Protein AF-A0AAV5KHK5-F1 (afdb_monomer_lite)

InterPro domains:
  IPR039698 Polyprenal reductase [PTHR14624] (1-137)

Structure (mmCIF, N/CA/C/O backbone):
data_AF-A0AAV5KHK5-F1
#
_entry.id   AF-A0AAV5KHK5-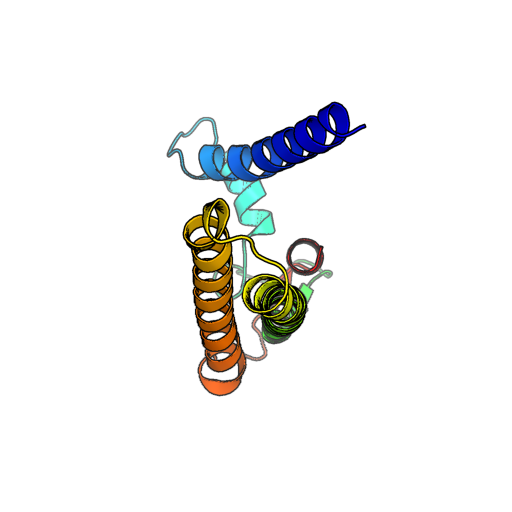F1
#
loop_
_atom_site.group_PDB
_atom_site.id
_atom_site.type_symbol
_atom_site.label_atom_id
_atom_site.label_alt_id
_atom_site.label_comp_id
_atom_site.label_asym_id
_atom_site.label_entity_id
_atom_site.label_seq_id
_atom_site.pdbx_PDB_ins_code
_atom_site.Cartn_x
_atom_site.Cartn_y
_atom_site.Cartn_z
_atom_site.occupancy
_atom_site.B_iso_or_equiv
_atom_site.auth_seq_id
_atom_site.auth_comp_id
_atom_site.auth_asym_id
_atom_site.auth_atom_id
_atom_site.pdbx_PDB_model_num
ATOM 1 N N . MET A 1 1 ? -1.863 13.129 -24.392 1.00 61.22 1 MET A N 1
ATOM 2 C CA . MET A 1 1 ? -2.450 12.072 -23.539 1.00 61.22 1 MET A CA 1
ATOM 3 C C . MET A 1 1 ? -1.574 11.793 -22.314 1.00 61.22 1 MET A C 1
ATOM 5 O O . MET A 1 1 ? -2.076 11.863 -21.202 1.00 61.22 1 MET A O 1
ATOM 9 N N . GLU A 1 2 ? -0.260 11.612 -22.484 1.00 59.91 2 GLU A N 1
ATOM 10 C CA . GLU A 1 2 ? 0.713 11.498 -21.373 1.00 59.91 2 GLU A CA 1
ATOM 11 C C . GLU A 1 2 ? 0.685 12.698 -20.404 1.00 59.91 2 GLU A C 1
ATOM 13 O O . GLU A 1 2 ? 0.586 12.536 -19.192 1.00 59.91 2 GLU A O 1
ATOM 18 N N . LEU A 1 3 ? 0.682 13.928 -20.936 1.00 66.56 3 LEU A N 1
ATOM 19 C CA . LEU A 1 3 ? 0.711 15.160 -20.130 1.00 66.56 3 LEU A CA 1
ATOM 20 C C . LEU A 1 3 ? -0.553 15.351 -19.267 1.00 66.56 3 LEU A C 1
ATOM 22 O O . LEU A 1 3 ? -0.465 15.845 -18.145 1.00 66.56 3 LEU A O 1
ATOM 26 N N . SER A 1 4 ? -1.716 14.904 -19.758 1.00 81.31 4 SER A N 1
ATOM 27 C CA . SER A 1 4 ? -2.969 14.906 -18.992 1.00 81.31 4 SER A CA 1
ATOM 28 C C . SER A 1 4 ? -2.987 13.809 -17.927 1.00 81.31 4 SER A C 1
ATOM 30 O O . SER A 1 4 ? -3.453 14.057 -16.821 1.00 81.31 4 SER A O 1
ATOM 32 N N . PHE A 1 5 ? -2.437 12.626 -18.220 1.00 83.50 5 PHE A N 1
ATOM 33 C CA . PHE A 1 5 ? -2.362 11.525 -17.258 1.00 83.50 5 PHE A CA 1
ATOM 34 C C . PHE A 1 5 ? -1.395 11.832 -16.108 1.00 83.50 5 PHE A C 1
ATOM 36 O O . PHE A 1 5 ? -1.763 11.714 -14.942 1.00 83.50 5 PHE A O 1
ATOM 43 N N . VAL A 1 6 ? -0.190 12.322 -16.416 1.00 86.50 6 VAL A N 1
ATOM 44 C CA . VAL A 1 6 ? 0.788 12.747 -15.401 1.00 86.50 6 VAL A CA 1
ATOM 45 C C . VAL A 1 6 ? 0.242 13.911 -14.570 1.00 86.50 6 VAL A C 1
ATOM 47 O O . VAL A 1 6 ? 0.435 13.938 -13.354 1.00 86.50 6 VAL A O 1
ATOM 50 N N . GLY A 1 7 ? -0.470 14.854 -15.197 1.00 91.00 7 GLY A N 1
ATOM 51 C CA . GLY A 1 7 ? -1.144 15.952 -14.500 1.00 91.00 7 GLY A CA 1
ATOM 52 C C . GLY A 1 7 ? -2.203 15.459 -13.511 1.00 91.00 7 GLY A C 1
ATOM 53 O O . GLY A 1 7 ? -2.182 15.858 -12.347 1.00 91.00 7 GLY A O 1
ATOM 54 N N . LEU A 1 8 ? -3.072 14.541 -13.942 1.00 88.75 8 LEU A N 1
ATOM 55 C CA . LEU A 1 8 ? -4.087 13.913 -13.089 1.00 88.75 8 LEU A CA 1
ATOM 56 C C . LEU A 1 8 ? -3.459 13.118 -11.941 1.00 88.75 8 LEU A C 1
ATOM 58 O O . LEU A 1 8 ? -3.888 13.256 -10.799 1.00 88.75 8 LEU A O 1
ATOM 62 N N . LEU A 1 9 ? -2.406 12.344 -12.216 1.00 86.06 9 LEU A N 1
ATOM 63 C CA . LEU A 1 9 ? -1.699 11.565 -11.202 1.00 86.06 9 LEU A CA 1
ATOM 64 C C . LEU A 1 9 ? -1.062 12.474 -10.143 1.00 86.06 9 LEU A C 1
ATOM 66 O O . LEU A 1 9 ? -1.176 12.216 -8.948 1.00 86.06 9 LEU A O 1
ATOM 70 N N . ARG A 1 10 ? -0.430 13.578 -10.560 1.00 89.00 10 ARG A N 1
ATOM 71 C CA . ARG A 1 10 ? 0.117 14.580 -9.633 1.00 89.00 10 ARG A CA 1
ATOM 72 C C . ARG A 1 10 ? -0.981 15.241 -8.806 1.00 89.00 10 ARG A C 1
ATOM 74 O O . ARG A 1 10 ? -0.812 15.3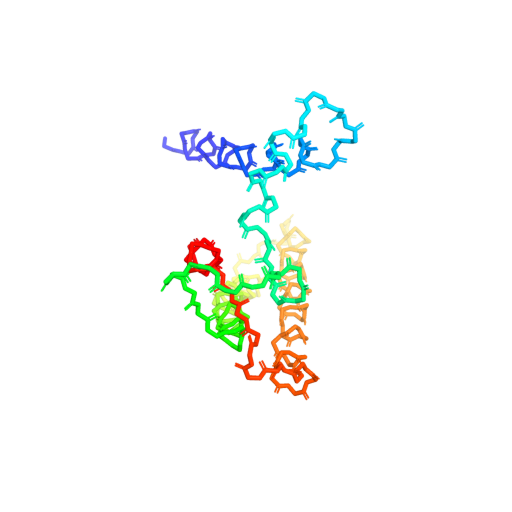79 -7.599 1.00 89.00 10 ARG A O 1
ATOM 81 N N . ALA A 1 11 ? -2.100 15.612 -9.428 1.00 90.19 11 ALA A N 1
ATOM 82 C CA . ALA A 1 11 ? -3.239 16.192 -8.722 1.00 90.19 11 ALA A CA 1
ATOM 83 C C . ALA A 1 11 ? -3.809 15.220 -7.677 1.00 90.19 11 ALA A C 1
ATOM 85 O O . ALA A 1 11 ? -4.067 15.626 -6.547 1.00 90.19 11 ALA A O 1
ATOM 86 N N . PHE A 1 12 ? -3.921 13.934 -8.016 1.00 87.94 12 PHE A N 1
ATOM 87 C CA . PHE A 1 12 ? -4.337 12.880 -7.092 1.00 87.94 12 PHE A CA 1
ATOM 88 C C . PHE A 1 12 ? -3.373 12.734 -5.904 1.00 87.94 12 PHE A C 1
ATOM 90 O O . PHE A 1 12 ? -3.809 12.700 -4.750 1.00 87.94 12 PHE A O 1
ATOM 97 N N . TRP A 1 13 ? -2.060 12.725 -6.157 1.00 88.75 13 TRP A N 1
ATOM 98 C CA . TRP A 1 13 ? -1.054 12.691 -5.091 1.00 88.75 13 TRP A CA 1
ATOM 99 C C . TRP A 1 13 ? -1.143 13.910 -4.173 1.00 88.75 13 TRP A C 1
ATOM 101 O O . TRP A 1 13 ? -1.129 13.756 -2.952 1.00 88.75 13 TRP A O 1
ATOM 111 N N . VAL A 1 14 ? -1.297 15.113 -4.735 1.00 90.50 14 VAL A N 1
ATOM 112 C CA . VAL A 1 14 ? -1.478 16.343 -3.949 1.00 90.50 14 VAL A CA 1
ATOM 113 C C . VAL A 1 14 ? -2.755 16.266 -3.113 1.00 90.50 14 VAL A C 1
ATOM 115 O O . VAL A 1 14 ? -2.707 16.528 -1.913 1.00 90.50 14 VAL A O 1
ATOM 118 N N . ALA A 1 15 ? -3.874 15.849 -3.708 1.00 87.25 15 ALA A N 1
ATOM 119 C CA . ALA A 1 15 ? -5.155 15.709 -3.019 1.00 87.25 15 ALA A CA 1
ATOM 120 C C . ALA A 1 15 ? -5.117 14.677 -1.880 1.00 87.25 15 ALA A C 1
ATOM 122 O O . ALA A 1 15 ? -5.848 14.825 -0.907 1.00 87.25 15 ALA A O 1
ATOM 123 N N . THR A 1 16 ? -4.248 13.667 -1.972 1.00 82.88 16 THR A N 1
ATOM 124 C CA . THR A 1 16 ? -4.090 12.629 -0.942 1.00 82.88 16 THR A CA 1
ATOM 125 C C . THR A 1 16 ? -3.138 13.059 0.178 1.00 82.88 16 THR A C 1
ATOM 127 O O . THR A 1 16 ? -3.423 12.843 1.355 1.00 82.88 16 THR A O 1
ATOM 130 N N . ILE A 1 17 ? -2.010 13.694 -0.157 1.00 88.44 17 ILE A N 1
ATOM 131 C CA . ILE A 1 17 ? -0.966 14.066 0.815 1.00 88.44 17 ILE A CA 1
ATOM 132 C C . ILE A 1 17 ? -1.348 15.328 1.595 1.00 88.44 17 ILE A C 1
ATOM 134 O O . ILE A 1 17 ? -1.099 15.412 2.799 1.00 88.44 17 ILE A O 1
ATOM 138 N N . LEU A 1 18 ? -1.966 16.312 0.936 1.00 88.19 18 LEU A N 1
ATOM 139 C CA . LEU A 1 18 ? -2.278 17.603 1.546 1.00 88.19 18 LEU A CA 1
ATOM 140 C C . LEU A 1 18 ? -3.179 17.472 2.796 1.00 88.19 18 LEU A C 1
ATOM 142 O O . LEU A 1 18 ? -2.822 18.047 3.824 1.00 88.19 18 LEU A O 1
ATOM 146 N N . PRO A 1 19 ? -4.268 16.672 2.800 1.00 85.06 19 PRO A N 1
ATOM 147 C CA . PRO A 1 19 ? -5.070 16.432 4.003 1.00 85.06 19 PRO A CA 1
ATOM 148 C C . PRO A 1 19 ? -4.277 15.804 5.157 1.00 85.06 19 PRO A C 1
ATOM 150 O O . PRO A 1 19 ? -4.507 16.151 6.314 1.00 85.06 19 PRO A O 1
ATOM 153 N N . ILE A 1 20 ? -3.326 14.910 4.856 1.00 85.50 20 ILE A N 1
ATOM 154 C CA . ILE A 1 20 ? -2.476 14.244 5.858 1.00 85.50 20 ILE A CA 1
ATOM 155 C C . ILE A 1 20 ? -1.510 15.251 6.492 1.00 85.50 20 ILE A C 1
ATOM 157 O O . ILE A 1 20 ? -1.344 15.268 7.713 1.00 85.50 20 ILE A O 1
ATOM 161 N N . LEU A 1 21 ? -0.905 16.122 5.678 1.00 86.88 21 LEU A N 1
ATOM 162 C CA . LEU A 1 21 ? -0.027 17.187 6.163 1.00 86.88 21 LEU A CA 1
ATOM 163 C C . LEU A 1 21 ? -0.790 18.184 7.038 1.00 86.88 21 LEU A C 1
ATOM 165 O O . LEU A 1 21 ? -0.334 18.502 8.134 1.00 86.88 21 LEU A O 1
ATOM 169 N N . ILE A 1 22 ? -1.978 18.612 6.598 1.00 87.12 22 ILE A N 1
ATOM 170 C CA . ILE A 1 22 ? -2.843 19.515 7.370 1.00 87.12 22 ILE A CA 1
ATOM 171 C C . ILE A 1 22 ? -3.218 18.873 8.712 1.00 87.12 22 ILE A C 1
ATOM 173 O O . ILE A 1 22 ? -3.120 19.531 9.742 1.00 87.12 22 ILE A O 1
ATOM 177 N N . ALA A 1 23 ? -3.576 17.583 8.722 1.00 84.38 23 ALA A N 1
ATOM 178 C CA . ALA A 1 23 ? -3.917 16.856 9.947 1.00 84.38 23 ALA A CA 1
ATOM 179 C C . ALA A 1 23 ? -2.729 16.659 10.910 1.00 84.38 23 ALA A C 1
ATOM 181 O O . ALA A 1 23 ? -2.934 16.370 12.087 1.00 84.38 23 ALA A O 1
ATOM 182 N N . SER A 1 24 ? -1.494 16.786 10.416 1.00 84.94 24 SER A N 1
ATOM 183 C CA . SER A 1 24 ? -0.271 16.630 11.212 1.00 84.94 24 SER A CA 1
ATOM 184 C C . SER A 1 24 ? 0.170 17.933 11.890 1.00 84.94 24 SER A C 1
ATOM 186 O O . SER A 1 24 ? 1.023 17.900 12.776 1.00 84.94 24 SER A O 1
ATOM 188 N N . MET A 1 25 ? -0.387 19.085 11.498 1.00 87.62 25 MET A N 1
ATOM 189 C CA . MET A 1 25 ? -0.035 20.381 12.077 1.00 87.62 25 MET A CA 1
ATOM 190 C C . MET A 1 25 ? -0.811 20.646 13.378 1.00 87.62 25 MET A C 1
ATOM 192 O O . MET A 1 25 ? -2.034 20.777 13.341 1.00 87.62 25 MET A O 1
ATOM 196 N N . PRO A 1 26 ? -0.142 20.824 14.533 1.00 78.88 26 PRO A N 1
ATOM 197 C CA . PRO A 1 26 ? -0.817 21.118 15.793 1.00 78.88 26 PRO A CA 1
ATOM 198 C C . PRO A 1 26 ? -1.285 22.584 15.823 1.00 78.88 26 PRO A C 1
ATOM 200 O O . PRO A 1 26 ? -0.603 23.466 16.337 1.00 78.88 26 PRO A O 1
ATOM 203 N N . SER A 1 27 ? -2.460 22.858 15.247 1.00 82.31 27 SER A N 1
ATOM 204 C CA . SER A 1 27 ? -3.094 24.182 15.244 1.00 82.31 27 SER A CA 1
ATOM 205 C C . SER A 1 27 ? -4.531 24.118 15.755 1.00 82.31 27 SER A C 1
ATOM 207 O O . SER A 1 27 ? -5.334 23.302 15.300 1.00 82.31 27 SER A O 1
ATOM 209 N N . SER A 1 28 ? -4.893 25.028 16.663 1.00 79.75 28 SER A N 1
ATOM 210 C CA . SER A 1 28 ? -6.253 25.138 17.212 1.00 79.75 28 SER A CA 1
ATOM 211 C C . SER A 1 28 ? -7.300 25.518 16.156 1.00 79.75 28 SER A C 1
ATOM 213 O O . SER A 1 28 ? -8.463 25.134 16.283 1.00 79.75 28 SER A O 1
ATOM 215 N N . ARG A 1 29 ? -6.890 26.192 15.070 1.00 81.94 29 ARG A N 1
ATOM 216 C CA . ARG A 1 29 ? -7.766 26.559 13.938 1.00 81.94 29 AR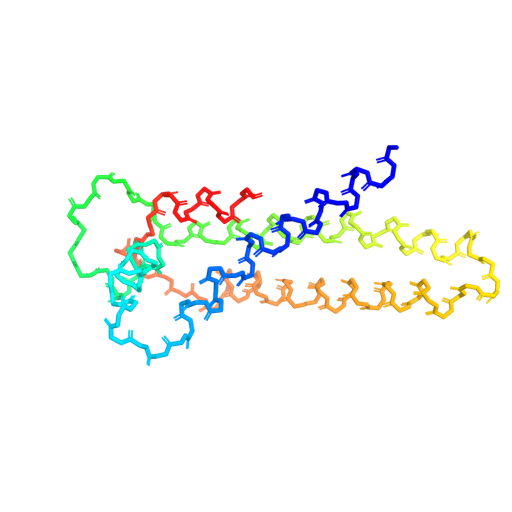G A CA 1
ATOM 217 C C . ARG A 1 29 ? -8.208 25.352 13.109 1.00 81.94 29 ARG A C 1
ATOM 219 O O . ARG A 1 29 ? -9.247 25.400 12.463 1.00 81.94 29 ARG A O 1
ATOM 226 N N . LEU A 1 30 ? -7.431 24.271 13.150 1.00 81.94 30 LEU A N 1
ATOM 227 C CA . LEU A 1 30 ? -7.705 23.018 12.447 1.00 81.94 30 LEU A CA 1
ATOM 228 C C . LEU A 1 30 ? -8.401 21.989 13.345 1.00 81.94 30 LEU A C 1
ATOM 230 O O . LEU A 1 30 ? -8.601 20.854 12.928 1.00 81.94 30 LEU A O 1
ATOM 234 N N . SER A 1 31 ? -8.816 22.367 14.557 1.00 81.75 31 SER A N 1
ATOM 235 C CA . SER A 1 31 ? -9.479 21.460 15.505 1.00 81.75 31 SER A CA 1
ATOM 236 C C . SER A 1 31 ? -10.727 20.785 14.920 1.00 81.75 31 SER A C 1
ATOM 238 O O . SER A 1 31 ? -10.894 19.578 15.089 1.00 81.75 31 SER A O 1
ATOM 240 N N . SER A 1 32 ? -11.548 21.511 14.154 1.00 82.50 32 SER A N 1
ATOM 241 C CA . SER A 1 32 ? -12.700 20.939 13.438 1.00 82.50 32 SER A CA 1
ATOM 242 C C . SER A 1 32 ? -12.282 19.932 12.363 1.00 82.50 32 SER A C 1
ATOM 244 O O . SER A 1 32 ? -12.906 18.880 12.225 1.00 82.50 32 SER A O 1
ATOM 246 N N . PHE A 1 33 ? -11.198 20.215 11.634 1.00 83.81 33 PHE A N 1
ATOM 247 C CA . PHE A 1 33 ? -10.650 19.311 10.622 1.00 83.81 33 PHE A CA 1
ATOM 248 C C . PHE A 1 33 ? -10.059 18.049 11.262 1.00 83.81 33 PHE A C 1
ATOM 250 O O . PHE A 1 33 ? -10.378 16.942 10.840 1.00 83.81 33 PHE A O 1
ATOM 257 N N . HIS A 1 34 ? -9.292 18.188 12.345 1.00 82.69 34 HIS A N 1
ATOM 258 C CA . HIS A 1 34 ? -8.815 17.058 13.143 1.00 82.69 34 HIS A CA 1
ATOM 259 C C . HIS A 1 34 ? -9.974 16.235 13.704 1.00 82.69 34 HIS A C 1
ATOM 261 O O . HIS A 1 34 ? -9.905 15.011 13.699 1.00 82.69 34 HIS A O 1
ATOM 267 N N . GLY A 1 35 ? -11.059 16.882 14.138 1.00 81.56 35 GLY A N 1
ATOM 268 C CA . GLY A 1 35 ? -12.284 16.216 14.573 1.00 81.56 35 GLY A CA 1
ATOM 269 C C . GLY A 1 35 ? -12.922 15.378 13.464 1.00 81.56 35 GLY A C 1
ATOM 270 O O . GLY A 1 35 ? -13.262 14.219 13.701 1.00 81.56 35 GLY A O 1
ATOM 271 N N . ALA A 1 36 ? -13.016 15.923 12.247 1.00 81.06 36 ALA A N 1
ATOM 272 C CA . ALA A 1 36 ? -13.520 15.208 11.076 1.00 81.06 36 ALA A CA 1
ATOM 273 C C . ALA A 1 36 ? -12.612 14.028 10.694 1.00 81.06 36 ALA A C 1
ATOM 275 O O . ALA A 1 36 ? -13.085 12.895 10.621 1.00 81.06 36 ALA A O 1
ATOM 276 N N . VAL A 1 37 ? -11.302 14.261 10.542 1.00 80.56 37 VAL A N 1
ATOM 277 C CA . VAL A 1 37 ? -10.299 13.220 10.242 1.00 80.56 37 VAL A CA 1
ATOM 278 C C . VAL A 1 37 ? -10.325 12.122 11.301 1.00 80.56 37 VAL A C 1
ATOM 280 O O . VAL A 1 37 ? -10.346 10.940 10.971 1.00 80.56 37 VAL A O 1
ATOM 283 N N . MET A 1 38 ? -10.403 12.490 12.579 1.00 77.12 38 MET A N 1
ATOM 284 C CA . MET A 1 38 ? -10.508 11.538 13.677 1.00 77.12 38 MET A CA 1
ATOM 285 C C . MET A 1 38 ? -11.851 10.799 13.662 1.00 77.12 38 MET A C 1
ATOM 287 O O . MET A 1 38 ? -11.890 9.629 14.017 1.00 77.12 38 MET A O 1
ATOM 291 N N . GLY A 1 39 ? -12.940 11.417 13.203 1.00 74.06 39 GLY A N 1
ATOM 292 C CA . GLY A 1 39 ? -14.211 10.736 12.943 1.00 74.06 39 GLY A CA 1
ATOM 293 C C . GLY A 1 39 ? -14.073 9.578 11.949 1.00 74.06 39 GLY A C 1
ATOM 294 O O . GLY A 1 39 ? -14.617 8.503 12.194 1.00 74.06 39 GLY 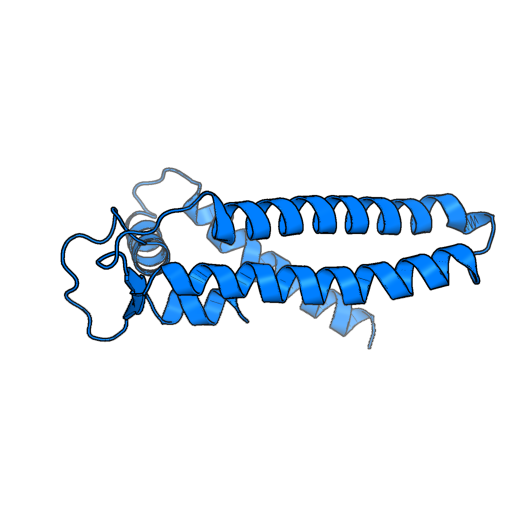A O 1
ATOM 295 N N . PHE A 1 40 ? -13.282 9.759 10.887 1.00 70.94 40 PHE A N 1
ATOM 296 C CA . PHE A 1 40 ? -12.983 8.706 9.907 1.00 70.94 40 PHE A CA 1
ATOM 297 C C . PHE A 1 40 ? -11.926 7.704 10.396 1.00 70.94 40 PHE A C 1
ATOM 299 O O . PHE A 1 40 ? -12.041 6.508 10.133 1.00 70.94 40 PHE A O 1
ATOM 306 N N . ALA A 1 41 ? -10.903 8.177 11.113 1.00 71.19 41 ALA A N 1
ATOM 307 C CA . ALA A 1 41 ? -9.757 7.377 11.549 1.00 71.19 41 ALA A CA 1
ATOM 308 C C . ALA A 1 41 ? -9.988 6.620 12.872 1.00 71.19 41 ALA A C 1
ATOM 310 O O . ALA A 1 41 ? -9.196 5.741 13.232 1.00 71.19 41 ALA A O 1
ATOM 311 N N . LYS A 1 42 ? -11.058 6.938 13.616 1.00 72.19 42 LYS A N 1
ATOM 312 C CA . LYS A 1 42 ? -11.434 6.246 14.857 1.00 72.19 42 LYS A CA 1
ATOM 313 C C . LYS A 1 42 ? -11.659 4.759 14.581 1.00 72.19 42 LYS A C 1
ATOM 315 O O . LYS A 1 42 ? -12.546 4.360 13.831 1.00 72.19 42 LYS A O 1
ATOM 320 N N . ARG A 1 43 ? -10.868 3.920 15.251 1.00 69.00 43 ARG A N 1
ATOM 321 C CA . ARG A 1 43 ? -10.989 2.456 15.222 1.00 69.00 43 ARG A CA 1
ATOM 322 C C . ARG A 1 43 ? -10.756 1.862 16.605 1.00 69.00 43 ARG A C 1
ATOM 324 O O . ARG A 1 43 ? -9.971 2.402 17.390 1.00 69.00 43 ARG A O 1
ATOM 331 N N . GLY A 1 44 ? -11.380 0.719 16.882 1.00 68.31 44 GLY A N 1
ATOM 332 C CA . GLY A 1 44 ? -11.111 -0.065 18.090 1.00 68.31 44 GLY A CA 1
ATOM 333 C C . GLY A 1 44 ? -11.274 0.747 19.381 1.00 68.31 44 GLY A C 1
ATOM 334 O O . GLY A 1 44 ? -12.333 1.315 19.623 1.00 68.31 44 GLY A O 1
ATOM 335 N N . LYS A 1 45 ? -10.212 0.822 20.200 1.00 60.25 45 LYS A N 1
ATOM 336 C CA . LYS A 1 45 ? -10.219 1.427 21.551 1.00 60.25 45 LYS A CA 1
ATOM 337 C C . LYS A 1 45 ? -10.545 2.931 21.596 1.00 60.25 45 LYS A C 1
ATOM 339 O O . LYS A 1 45 ? -10.885 3.434 22.659 1.00 60.25 45 LYS A O 1
ATOM 344 N N . ILE A 1 46 ? -10.442 3.642 20.470 1.00 60.97 46 ILE A N 1
ATOM 345 C CA . ILE A 1 46 ? -10.735 5.089 20.374 1.00 60.97 46 ILE A CA 1
ATOM 346 C C . ILE A 1 46 ? -12.236 5.331 20.109 1.00 60.97 46 ILE A C 1
ATOM 348 O O . ILE A 1 46 ? -12.744 6.445 20.239 1.00 60.97 46 ILE A O 1
ATOM 352 N N . MET A 1 47 ? -12.978 4.281 19.752 1.00 63.25 47 MET A N 1
ATOM 353 C CA . MET A 1 47 ? -14.413 4.345 19.515 1.00 63.25 47 MET A CA 1
ATOM 354 C C . MET A 1 47 ? -15.150 3.982 20.808 1.00 63.25 47 MET A C 1
ATOM 356 O O . MET A 1 47 ? -15.519 2.830 21.023 1.00 63.25 47 MET A O 1
ATOM 360 N N . GLN A 1 48 ? -15.309 4.958 21.706 1.00 54.97 48 GLN A N 1
ATOM 361 C CA . GLN A 1 48 ? -16.140 4.778 22.897 1.00 54.97 48 GLN A CA 1
ATOM 362 C C . GLN A 1 48 ? -17.620 4.840 22.503 1.00 54.97 48 GLN A C 1
ATOM 364 O O . GLN A 1 48 ? -18.076 5.843 21.961 1.00 54.97 48 GLN A O 1
ATOM 369 N N . SER A 1 49 ? -18.326 3.740 22.776 1.00 53.31 49 SER A N 1
ATOM 370 C CA . SER A 1 49 ? -19.742 3.473 22.490 1.00 53.31 49 SER A CA 1
ATOM 371 C C . SER A 1 49 ? -20.104 3.399 20.993 1.00 53.31 49 SER A C 1
ATOM 373 O O . SER A 1 49 ? -20.036 4.401 20.279 1.00 53.31 49 SER A O 1
ATOM 375 N N . PRO A 1 50 ? -20.532 2.227 20.476 1.00 53.97 50 PRO A N 1
ATOM 376 C CA . PRO A 1 50 ? -20.979 2.091 19.095 1.00 53.97 50 PRO A CA 1
ATOM 377 C C . PRO A 1 50 ? -22.359 2.747 18.953 1.00 53.97 50 PRO A C 1
ATOM 379 O O . PRO A 1 50 ? -23.384 2.086 19.044 1.00 53.97 50 PRO A O 1
ATOM 382 N N . SER A 1 51 ? -22.390 4.066 18.770 1.00 54.84 51 SER A N 1
ATOM 383 C CA . SER A 1 51 ? -23.638 4.800 18.525 1.00 54.84 51 SER A CA 1
ATOM 384 C C . SER A 1 51 ? -24.122 4.652 17.069 1.00 54.84 51 SER A C 1
ATOM 386 O O . SER A 1 51 ? -25.301 4.836 16.778 1.00 54.84 51 SER A O 1
ATOM 388 N N . SER A 1 52 ? -23.252 4.263 16.124 1.00 56.12 52 SER A N 1
ATOM 389 C CA . SER A 1 52 ? -23.598 4.219 14.696 1.00 56.12 52 SER A CA 1
ATOM 390 C C . SER A 1 52 ? -23.875 2.802 14.162 1.00 56.12 52 SER A C 1
ATOM 392 O O . SER A 1 52 ? -23.067 1.882 14.290 1.00 56.12 52 SER A O 1
ATOM 394 N N . LYS A 1 53 ? -25.016 2.649 13.471 1.00 65.75 53 LYS A N 1
ATOM 395 C CA . LYS A 1 53 ? -25.453 1.440 12.732 1.00 65.75 53 LYS A CA 1
ATOM 396 C C . LYS A 1 53 ? -24.476 0.969 11.634 1.00 65.75 53 LYS A C 1
ATOM 398 O O . LYS A 1 53 ? -24.619 -0.143 11.139 1.00 65.75 53 LYS A O 1
ATOM 403 N N . PHE A 1 54 ? -23.488 1.781 11.251 1.00 76.06 54 PHE A N 1
ATOM 404 C CA . PHE A 1 54 ? -22.635 1.586 10.070 1.00 76.06 54 PHE A CA 1
ATOM 405 C C . PHE A 1 54 ? -21.196 1.175 10.427 1.00 76.06 54 PHE A C 1
ATOM 407 O O . PHE A 1 54 ? -20.224 1.850 10.075 1.00 76.06 54 PHE A O 1
ATOM 414 N N . THR A 1 55 ? -21.046 0.056 11.141 1.00 80.94 55 THR A N 1
ATOM 415 C CA . THR A 1 55 ? -19.730 -0.470 11.537 1.00 80.94 55 THR A CA 1
ATOM 416 C C . THR A 1 55 ? -19.516 -1.921 11.113 1.00 80.94 55 THR A C 1
ATOM 418 O O . THR A 1 55 ? -20.439 -2.730 11.074 1.00 80.94 55 THR A O 1
ATOM 421 N N . VAL A 1 56 ? -18.264 -2.260 10.816 1.00 83.44 56 VAL A N 1
ATOM 422 C CA . VAL A 1 56 ? -17.797 -3.592 10.417 1.00 83.44 56 VAL A CA 1
ATOM 423 C C . VAL A 1 56 ? -16.873 -4.136 11.517 1.00 83.44 56 VAL A C 1
ATOM 425 O O . VAL A 1 56 ? -16.175 -3.353 12.169 1.00 83.44 56 VAL A O 1
ATOM 428 N N . PRO A 1 57 ? -16.847 -5.454 11.794 1.00 84.62 57 PRO A N 1
ATOM 429 C CA . PRO A 1 57 ? -15.885 -6.024 12.735 1.00 84.62 57 PRO A CA 1
ATOM 430 C C . PRO A 1 57 ? -14.438 -5.686 12.349 1.00 84.62 57 PRO A C 1
ATOM 432 O O . PRO A 1 57 ? -14.046 -5.833 11.195 1.00 84.62 57 PRO A O 1
ATOM 435 N N . GLN A 1 58 ? -13.609 -5.289 13.316 1.00 82.56 58 GLN A N 1
ATOM 436 C CA . GLN A 1 58 ? -12.241 -4.838 13.031 1.00 82.56 58 GLN A CA 1
ATOM 437 C C . GLN A 1 58 ? -11.364 -5.930 12.388 1.00 82.56 58 GLN A C 1
ATOM 439 O O . GLN A 1 58 ? -10.448 -5.604 11.640 1.00 82.56 58 GLN A O 1
ATOM 444 N N . LYS A 1 59 ? -11.682 -7.218 12.583 1.00 83.62 59 LYS A N 1
ATOM 445 C CA . LYS A 1 59 ? -11.003 -8.341 11.907 1.00 83.62 59 LYS A CA 1
ATOM 446 C C . LYS A 1 59 ? -11.026 -8.253 10.373 1.00 83.62 59 LYS A C 1
ATOM 448 O O . LYS A 1 59 ? -10.129 -8.782 9.726 1.00 83.62 59 LYS A O 1
ATOM 453 N N . PHE A 1 60 ? -12.007 -7.559 9.783 1.00 84.56 60 PHE A N 1
ATOM 454 C CA . PHE A 1 60 ? -12.067 -7.362 8.331 1.00 84.56 60 PHE A CA 1
ATOM 455 C C . PHE A 1 60 ? -10.910 -6.517 7.795 1.00 84.56 60 PHE A C 1
ATOM 457 O O . PHE A 1 60 ? -10.625 -6.595 6.606 1.00 84.56 60 PHE A O 1
ATOM 464 N N . PHE A 1 61 ? -10.193 -5.798 8.659 1.00 83.00 61 PHE A N 1
ATOM 465 C CA . PHE A 1 61 ? -8.984 -5.060 8.308 1.00 83.00 61 PHE A CA 1
ATOM 466 C C . PHE A 1 61 ? -7.906 -5.939 7.647 1.00 83.00 61 PHE A C 1
ATOM 468 O O . PHE A 1 61 ? -7.109 -5.451 6.856 1.00 83.00 61 PHE A O 1
ATOM 475 N N . CYS A 1 62 ? -7.918 -7.249 7.902 1.00 86.31 62 CYS A N 1
ATOM 476 C CA . CYS A 1 62 ? -7.007 -8.185 7.256 1.00 86.31 62 CYS A CA 1
ATOM 477 C C . CYS A 1 62 ? -7.150 -8.221 5.717 1.00 86.31 62 CYS A C 1
ATOM 479 O O . CYS A 1 62 ? -6.154 -8.381 5.015 1.00 86.31 62 CYS A O 1
ATOM 481 N N . HIS A 1 63 ? -8.354 -7.978 5.181 1.00 89.06 63 HIS A N 1
ATOM 482 C CA . HIS A 1 63 ? -8.606 -7.976 3.732 1.00 89.06 63 HIS A CA 1
ATOM 483 C C . HIS A 1 63 ? -7.768 -6.931 2.992 1.00 89.06 63 HIS A C 1
ATOM 485 O O . HIS A 1 63 ? -7.351 -7.192 1.869 1.00 89.06 63 HIS A O 1
ATOM 491 N N . PHE A 1 64 ? -7.470 -5.791 3.624 1.00 90.31 64 PHE A N 1
ATOM 492 C CA . PHE A 1 64 ? -6.608 -4.767 3.029 1.00 90.31 64 PHE A CA 1
ATOM 493 C C . PHE A 1 64 ? -5.223 -5.300 2.718 1.00 90.31 64 PHE A C 1
ATOM 495 O O . PHE A 1 64 ? -4.679 -5.035 1.654 1.00 90.31 64 PHE A O 1
ATOM 502 N N . TYR A 1 65 ? -4.661 -6.080 3.637 1.00 91.12 65 TYR A N 1
ATOM 503 C CA . TYR A 1 65 ? -3.333 -6.635 3.449 1.00 91.12 65 TYR A CA 1
ATOM 504 C C . TYR A 1 65 ? -3.338 -7.767 2.434 1.00 91.12 65 TYR A C 1
ATOM 506 O O . TYR A 1 65 ? -2.410 -7.849 1.645 1.00 91.12 65 TYR A O 1
ATOM 514 N N . VAL A 1 66 ? -4.390 -8.588 2.393 1.00 92.12 66 VAL A N 1
ATOM 515 C CA . VAL A 1 66 ? -4.538 -9.602 1.337 1.00 92.12 66 VAL A CA 1
ATOM 516 C C . VAL A 1 66 ? -4.610 -8.940 -0.036 1.00 92.12 66 VAL A C 1
ATOM 518 O O . VAL A 1 66 ? -3.870 -9.326 -0.936 1.00 92.12 66 VAL A O 1
ATOM 521 N N . PHE A 1 67 ? -5.452 -7.915 -0.187 1.00 93.25 67 PHE A N 1
ATOM 522 C CA . PHE A 1 67 ? -5.566 -7.167 -1.436 1.00 93.25 67 PHE A CA 1
ATOM 523 C C . PHE A 1 67 ? -4.235 -6.513 -1.822 1.00 93.25 67 PHE A C 1
ATOM 525 O O . PHE A 1 67 ? -3.802 -6.635 -2.964 1.00 93.25 67 PHE A O 1
ATOM 532 N N . ALA A 1 68 ? -3.549 -5.895 -0.856 1.00 92.25 68 ALA A N 1
ATOM 533 C CA . ALA A 1 68 ? -2.242 -5.294 -1.074 1.00 92.25 68 ALA A CA 1
ATOM 534 C C . ALA A 1 68 ? -1.197 -6.325 -1.528 1.00 92.25 68 ALA A C 1
ATOM 536 O O . ALA A 1 68 ? -0.551 -6.061 -2.531 1.00 92.25 68 ALA A O 1
ATOM 537 N N . VAL A 1 69 ? -1.080 -7.494 -0.873 1.00 94.69 69 VAL A N 1
ATOM 538 C CA . VAL A 1 69 ? -0.152 -8.578 -1.277 1.00 94.69 69 VAL A CA 1
ATOM 539 C C . VAL A 1 69 ? -0.433 -9.025 -2.710 1.00 94.69 69 VAL A C 1
ATOM 541 O O . VAL A 1 69 ? 0.479 -9.122 -3.528 1.00 94.69 69 VAL A O 1
ATOM 544 N N . VAL A 1 70 ? -1.705 -9.278 -3.039 1.00 95.31 70 VAL A N 1
ATOM 545 C CA . VAL A 1 70 ? -2.099 -9.695 -4.393 1.00 95.31 70 VAL A CA 1
ATOM 546 C C . VAL A 1 70 ? -1.694 -8.631 -5.413 1.00 95.31 70 VAL A C 1
ATOM 548 O O . VAL A 1 70 ? -1.082 -8.953 -6.430 1.00 95.31 70 VAL A O 1
ATOM 551 N N . TRP A 1 71 ? -1.986 -7.361 -5.129 1.00 95.06 71 TRP A N 1
ATOM 552 C CA . TRP A 1 71 ? -1.668 -6.251 -6.021 1.00 95.06 71 TRP A CA 1
ATOM 553 C C . TRP A 1 71 ? -0.159 -6.055 -6.204 1.00 95.06 71 TRP A C 1
ATOM 555 O O . TRP A 1 71 ? 0.318 -5.933 -7.333 1.00 95.06 71 TRP A O 1
ATOM 565 N N . THR A 1 72 ? 0.618 -6.065 -5.120 1.00 94.56 72 THR A N 1
ATOM 566 C CA . THR A 1 72 ? 2.073 -5.882 -5.183 1.00 94.56 72 THR A CA 1
ATOM 567 C C . THR A 1 72 ? 2.767 -7.061 -5.855 1.00 94.56 72 THR A C 1
ATOM 569 O O . THR A 1 72 ? 3.680 -6.833 -6.646 1.00 94.56 72 THR A O 1
ATOM 572 N N . THR A 1 73 ? 2.270 -8.290 -5.686 1.00 95.38 73 THR A N 1
ATOM 573 C CA . THR A 1 73 ? 2.762 -9.470 -6.414 1.00 95.38 73 THR A CA 1
ATOM 574 C C . THR A 1 73 ? 2.495 -9.358 -7.919 1.00 95.38 73 THR A C 1
ATOM 576 O O . THR A 1 73 ? 3.390 -9.626 -8.727 1.00 95.38 73 THR A O 1
ATOM 579 N N . ILE A 1 74 ? 1.292 -8.914 -8.310 1.00 96.50 74 ILE A N 1
ATOM 580 C CA . ILE A 1 74 ? 0.935 -8.675 -9.720 1.00 96.50 74 ILE A CA 1
ATOM 581 C C . ILE A 1 74 ? 1.816 -7.587 -10.342 1.00 96.50 74 ILE A C 1
ATOM 583 O O . ILE A 1 74 ? 2.092 -7.657 -11.533 1.00 96.50 74 ILE A O 1
ATOM 587 N N . LEU A 1 75 ? 2.287 -6.601 -9.576 1.00 95.00 75 LEU A N 1
ATOM 588 C CA . LEU A 1 75 ? 3.231 -5.595 -10.071 1.00 95.00 75 LEU A CA 1
ATOM 589 C C . LEU A 1 75 ? 4.675 -6.112 -10.105 1.00 95.00 75 LEU A C 1
ATOM 591 O O . LEU A 1 75 ? 5.399 -5.864 -11.070 1.00 95.00 75 LEU A O 1
ATOM 595 N N . LEU A 1 76 ? 5.103 -6.835 -9.071 1.00 96.44 76 LEU A N 1
ATOM 596 C CA . LEU A 1 76 ? 6.475 -7.309 -8.919 1.00 96.44 76 LEU A CA 1
ATOM 597 C C . LEU A 1 76 ? 6.840 -8.340 -9.988 1.00 96.44 76 LEU A C 1
ATOM 599 O O . LEU A 1 76 ? 7.879 -8.192 -10.627 1.00 96.44 76 LEU A O 1
ATOM 603 N N . LEU A 1 77 ? 5.998 -9.355 -10.219 1.00 96.00 77 LEU A N 1
ATOM 604 C CA . LEU A 1 77 ? 6.338 -10.461 -11.122 1.00 96.00 77 LEU A CA 1
ATOM 605 C C . LEU A 1 77 ? 6.563 -10.006 -12.577 1.00 96.00 77 LEU A C 1
ATOM 607 O O . LEU A 1 77 ? 7.620 -10.317 -13.128 1.00 96.00 77 LEU A O 1
ATOM 611 N N . PRO A 1 78 ? 5.662 -9.237 -13.219 1.00 95.25 78 PRO A N 1
ATOM 612 C CA . PRO A 1 78 ? 5.886 -8.751 -14.576 1.00 95.25 78 PRO A CA 1
ATOM 613 C C . PRO A 1 78 ? 7.049 -7.765 -14.652 1.00 95.25 78 PRO A C 1
ATOM 615 O O . PRO A 1 78 ? 7.817 -7.822 -15.609 1.00 95.25 78 PRO A O 1
ATOM 618 N N . THR A 1 79 ? 7.222 -6.898 -13.645 1.00 93.94 79 THR A N 1
ATOM 619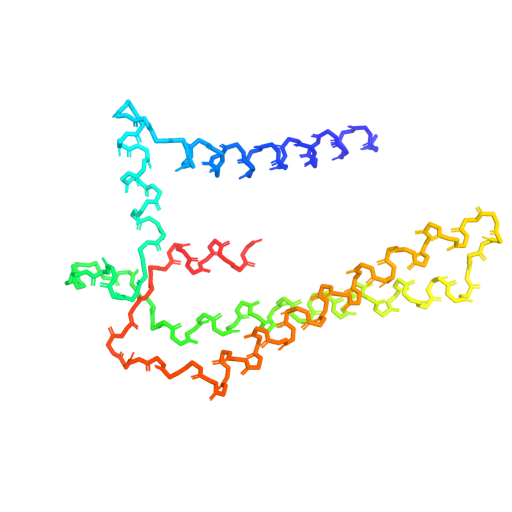 C CA . THR A 1 79 ? 8.343 -5.942 -13.612 1.00 93.94 79 THR A CA 1
ATOM 620 C C . THR A 1 79 ? 9.679 -6.671 -13.514 1.00 93.94 79 THR A C 1
ATOM 622 O O . THR A 1 79 ? 10.622 -6.320 -14.217 1.00 93.94 79 THR A O 1
ATOM 625 N N . TRP A 1 80 ? 9.752 -7.729 -12.705 1.00 95.19 80 TRP A N 1
ATOM 626 C CA . TRP A 1 80 ? 10.923 -8.595 -12.615 1.00 95.19 80 TRP A CA 1
ATOM 627 C C . TRP A 1 80 ? 11.199 -9.307 -13.943 1.00 95.19 80 TRP A C 1
ATOM 629 O O . TRP A 1 80 ? 12.329 -9.300 -14.427 1.00 95.19 80 TRP A O 1
ATOM 639 N N . ILE A 1 81 ? 10.175 -9.903 -14.566 1.00 95.31 81 ILE A N 1
ATOM 640 C CA . ILE A 1 81 ? 10.314 -10.585 -15.864 1.00 95.31 81 ILE A CA 1
ATOM 641 C C . ILE A 1 81 ? 10.794 -9.603 -16.940 1.00 95.31 81 ILE A C 1
ATOM 643 O O .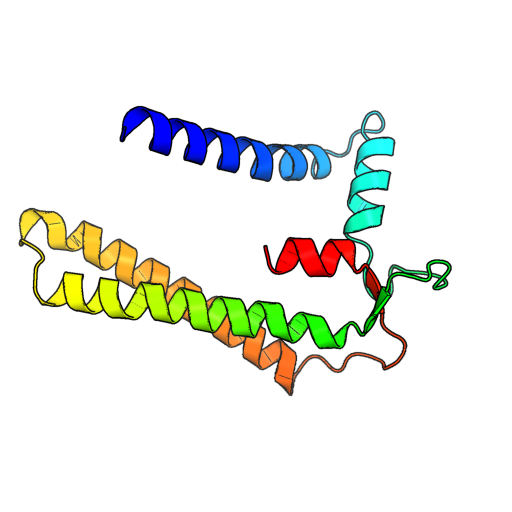 ILE A 1 81 ? 11.684 -9.939 -17.723 1.00 95.31 81 ILE A O 1
ATOM 647 N N . TYR A 1 82 ? 10.240 -8.391 -16.963 1.00 93.00 82 TYR A N 1
ATOM 648 C CA . TYR A 1 82 ? 10.659 -7.321 -17.862 1.00 93.00 82 TYR A CA 1
ATOM 649 C C . TYR A 1 82 ? 12.119 -6.920 -17.621 1.00 93.00 82 TYR A C 1
ATOM 651 O O . TYR A 1 82 ? 12.900 -6.875 -18.571 1.00 93.00 82 TYR A O 1
ATOM 659 N N . ALA A 1 83 ? 12.500 -6.704 -16.357 1.00 92.69 83 ALA A N 1
ATOM 660 C CA . ALA A 1 83 ? 13.865 -6.358 -15.968 1.00 92.69 83 ALA A CA 1
ATOM 661 C C . ALA A 1 83 ? 14.879 -7.418 -16.411 1.00 92.69 83 ALA A C 1
ATOM 663 O O . ALA A 1 83 ? 15.959 -7.081 -16.877 1.00 92.69 83 ALA A O 1
ATOM 664 N N . TYR A 1 84 ? 14.514 -8.696 -16.315 1.00 92.56 84 TYR A N 1
ATOM 665 C CA . TYR A 1 84 ? 15.394 -9.794 -16.696 1.00 92.56 84 TYR A CA 1
ATOM 666 C C . TYR A 1 84 ? 15.496 -9.999 -18.217 1.00 92.56 84 TYR A C 1
ATOM 668 O O . TYR A 1 84 ? 16.554 -10.374 -18.712 1.00 92.56 84 TYR A O 1
ATOM 676 N N . ARG A 1 85 ? 14.401 -9.803 -18.968 1.00 92.31 85 ARG A N 1
ATOM 677 C CA . ARG A 1 85 ? 14.332 -10.194 -20.392 1.00 92.31 85 ARG A CA 1
ATOM 678 C C . ARG A 1 85 ? 14.534 -9.063 -21.393 1.00 92.31 85 ARG A C 1
ATOM 680 O O . ARG A 1 85 ? 14.943 -9.345 -22.513 1.00 92.31 85 ARG A O 1
ATOM 687 N N . MET A 1 86 ? 14.171 -7.832 -21.041 1.00 87.81 86 MET A N 1
ATOM 688 C CA . MET A 1 86 ? 13.945 -6.760 -22.024 1.00 87.81 86 MET A CA 1
ATOM 689 C C . MET A 1 86 ? 14.779 -5.501 -21.772 1.00 87.81 86 MET A C 1
ATOM 691 O O . MET A 1 86 ? 14.734 -4.569 -22.573 1.00 87.81 86 MET A O 1
ATOM 695 N N . VAL A 1 87 ? 15.510 -5.433 -20.660 1.00 87.56 87 VAL A N 1
ATOM 696 C CA . VAL A 1 87 ? 16.205 -4.211 -20.254 1.00 87.56 87 VAL A CA 1
ATOM 697 C C . VAL A 1 87 ? 17.551 -4.057 -20.968 1.00 87.56 87 VAL A C 1
ATOM 699 O O . VAL A 1 87 ? 18.395 -4.946 -20.876 1.00 87.56 87 VAL A O 1
ATOM 702 N N . PRO A 1 88 ? 17.790 -2.921 -21.649 1.00 86.00 88 PRO A N 1
ATOM 703 C CA . PRO A 1 88 ? 19.109 -2.585 -22.168 1.00 86.00 88 PRO A CA 1
ATOM 704 C C . PRO A 1 88 ? 20.056 -2.171 -21.031 1.00 86.00 88 PRO A C 1
ATOM 706 O O . PRO A 1 88 ? 19.627 -1.548 -20.055 1.00 86.00 88 PRO A O 1
ATOM 709 N N . VAL A 1 89 ? 21.355 -2.448 -21.198 1.00 84.06 89 VAL A N 1
ATOM 710 C CA . VAL A 1 89 ? 22.424 -2.198 -20.202 1.00 84.06 89 VAL A CA 1
ATOM 711 C C . VAL A 1 89 ? 22.399 -0.761 -19.660 1.00 84.06 89 VAL A C 1
ATOM 713 O O . VAL A 1 89 ? 22.554 -0.531 -18.465 1.00 84.06 89 VAL A O 1
ATOM 716 N N . GLU A 1 90 ? 22.110 0.223 -20.513 1.00 88.06 90 GLU A N 1
ATOM 717 C CA . GLU A 1 90 ? 22.049 1.646 -20.140 1.00 88.06 90 GLU A CA 1
ATOM 718 C C . GLU A 1 90 ? 20.959 1.980 -19.104 1.00 88.06 90 GLU A C 1
ATOM 720 O O . GLU A 1 90 ? 21.034 2.998 -18.414 1.00 88.06 90 GLU A O 1
ATOM 725 N N . GLN A 1 91 ? 19.916 1.151 -18.994 1.00 88.00 91 GLN A N 1
ATOM 726 C CA . GLN A 1 91 ? 18.772 1.383 -18.104 1.00 88.00 91 GLN A CA 1
ATOM 727 C C . GLN A 1 91 ? 18.697 0.384 -16.946 1.00 88.00 91 GLN A C 1
ATOM 729 O O . GLN A 1 91 ? 17.799 0.486 -16.106 1.00 88.00 91 GLN A O 1
ATOM 734 N N . GLU A 1 92 ? 19.649 -0.544 -16.877 1.00 87.94 92 GLU A N 1
ATOM 735 C CA . GLU A 1 92 ? 19.643 -1.683 -15.967 1.00 87.94 92 GLU A CA 1
ATOM 736 C C . GLU A 1 92 ? 19.522 -1.264 -14.502 1.00 87.94 92 GLU A C 1
ATOM 738 O O . GLU A 1 92 ? 18.577 -1.661 -13.816 1.00 87.94 92 GLU A O 1
ATOM 743 N N . TYR A 1 93 ? 20.390 -0.357 -14.051 1.00 91.06 93 TYR A N 1
ATOM 744 C CA . TYR A 1 93 ? 20.373 0.146 -12.676 1.00 91.06 93 TYR A CA 1
ATOM 745 C C . TYR A 1 93 ? 19.015 0.742 -12.272 1.00 91.06 93 TYR A C 1
ATOM 747 O O . TYR A 1 93 ? 18.513 0.505 -11.169 1.00 91.06 93 TYR A O 1
ATOM 755 N N . ARG A 1 94 ? 18.394 1.512 -13.173 1.00 91.19 94 ARG A N 1
ATOM 756 C CA . ARG A 1 94 ? 17.126 2.194 -12.895 1.00 91.19 94 ARG A CA 1
ATOM 757 C C . ARG A 1 94 ? 15.982 1.193 -12.760 1.00 91.19 94 ARG A C 1
ATOM 759 O O . ARG A 1 94 ? 15.180 1.318 -11.839 1.00 91.19 94 ARG A O 1
ATOM 766 N N . VAL A 1 95 ? 15.913 0.196 -13.641 1.00 92.00 95 VAL A N 1
ATOM 767 C CA . VAL A 1 95 ? 14.839 -0.805 -13.597 1.00 92.00 95 VAL A CA 1
ATOM 768 C C . VAL A 1 95 ? 15.004 -1.748 -12.406 1.00 92.00 95 VAL A C 1
ATOM 770 O O . VAL A 1 95 ? 14.033 -1.980 -11.687 1.00 92.00 95 VAL A O 1
ATOM 773 N N . TRP A 1 96 ? 16.222 -2.214 -12.118 1.00 93.31 96 TRP A N 1
ATOM 774 C CA . TRP A 1 96 ? 16.480 -3.031 -10.927 1.00 93.31 96 TRP A CA 1
ATOM 775 C C . TRP A 1 96 ? 16.205 -2.283 -9.623 1.00 93.31 96 TRP A C 1
ATOM 777 O O . TRP A 1 96 ? 15.736 -2.894 -8.667 1.00 93.31 96 TRP A O 1
ATOM 787 N N . SER A 1 97 ? 16.402 -0.961 -9.591 1.00 94.25 97 SER A N 1
ATOM 788 C CA . SER A 1 97 ? 15.995 -0.138 -8.446 1.00 94.25 97 SER A CA 1
ATOM 789 C C . SER A 1 97 ? 14.480 -0.199 -8.210 1.00 94.25 97 SER A C 1
ATOM 791 O O . SER A 1 97 ? 14.046 -0.323 -7.067 1.00 94.25 97 SER A O 1
ATOM 793 N N . TYR A 1 98 ? 13.654 -0.181 -9.265 1.00 94.12 98 TYR A N 1
ATOM 794 C CA . TYR A 1 98 ? 12.201 -0.352 -9.126 1.00 94.12 98 TYR A CA 1
ATOM 795 C C . TYR A 1 98 ? 11.816 -1.761 -8.675 1.00 94.12 98 TYR A C 1
ATOM 797 O O . TYR A 1 98 ? 10.964 -1.898 -7.800 1.00 94.12 98 TYR A O 1
ATOM 805 N N . VAL A 1 99 ? 12.466 -2.796 -9.215 1.00 95.31 99 VAL A N 1
ATOM 806 C CA . VAL A 1 99 ? 12.270 -4.186 -8.766 1.00 95.31 99 VAL A CA 1
ATOM 807 C C . VAL A 1 99 ? 12.608 -4.322 -7.281 1.00 95.31 99 VAL A C 1
ATOM 809 O O . VAL A 1 99 ? 11.831 -4.894 -6.521 1.00 95.31 99 VAL A O 1
ATOM 812 N N . PHE A 1 100 ? 13.727 -3.740 -6.847 1.00 95.31 100 PHE A N 1
ATOM 813 C CA . PHE A 1 100 ? 14.145 -3.733 -5.449 1.00 95.31 100 PHE A CA 1
ATOM 814 C C . PHE A 1 100 ? 13.128 -3.022 -4.547 1.00 95.31 100 PHE A C 1
ATOM 816 O O . PHE A 1 100 ? 12.736 -3.568 -3.517 1.00 95.31 100 PHE A O 1
ATOM 823 N N . LEU A 1 101 ? 12.640 -1.841 -4.941 1.00 96.12 101 LEU A N 1
ATOM 824 C CA . LEU A 1 101 ? 11.616 -1.114 -4.182 1.00 96.12 101 LEU A CA 1
ATOM 825 C C . LEU A 1 101 ? 10.291 -1.884 -4.101 1.00 96.12 101 LEU A C 1
ATOM 827 O O . LEU A 1 101 ? 9.686 -1.936 -3.030 1.00 96.12 101 LEU A O 1
ATOM 831 N N . LEU A 1 102 ? 9.854 -2.511 -5.198 1.00 95.88 102 LEU A N 1
ATOM 832 C CA . LEU A 1 102 ? 8.663 -3.366 -5.206 1.00 95.88 102 LEU A CA 1
ATOM 833 C C . LEU A 1 102 ? 8.843 -4.587 -4.300 1.00 95.88 102 LEU A C 1
ATOM 835 O O . LEU A 1 102 ? 7.916 -4.945 -3.582 1.00 95.88 102 LEU A O 1
ATOM 839 N N . LEU A 1 103 ? 10.038 -5.181 -4.266 1.00 96.69 103 LEU A N 1
ATOM 840 C CA . LEU A 1 103 ? 10.358 -6.290 -3.369 1.00 96.69 103 LEU A CA 1
ATOM 841 C C . LEU A 1 103 ? 10.343 -5.860 -1.894 1.00 96.69 103 LEU A C 1
ATOM 843 O O . LEU A 1 103 ? 9.785 -6.566 -1.056 1.00 96.69 103 LEU A O 1
ATOM 847 N N . LEU A 1 104 ? 10.893 -4.689 -1.560 1.00 96.75 104 LEU A N 1
ATOM 848 C CA . LEU A 1 104 ? 10.804 -4.146 -0.200 1.00 96.75 104 LEU A CA 1
ATOM 849 C C . LEU A 1 104 ? 9.352 -3.880 0.214 1.00 96.75 104 LEU A C 1
ATOM 851 O O . LEU A 1 104 ? 8.975 -4.168 1.353 1.00 96.75 104 LEU A O 1
ATOM 855 N N . MET A 1 105 ? 8.540 -3.355 -0.705 1.00 95.94 105 MET A N 1
ATOM 856 C CA . MET A 1 105 ? 7.114 -3.140 -0.474 1.00 95.94 105 MET A CA 1
ATOM 857 C C . MET A 1 105 ? 6.386 -4.471 -0.247 1.00 95.94 105 MET A C 1
ATOM 859 O O . MET A 1 105 ? 5.662 -4.602 0.735 1.00 95.94 105 MET A O 1
ATOM 863 N N . GLU A 1 106 ? 6.639 -5.482 -1.081 1.00 95.88 106 GLU A N 1
ATOM 864 C CA . GLU A 1 106 ? 6.080 -6.831 -0.940 1.00 95.88 106 GLU A CA 1
ATOM 865 C C . GLU A 1 106 ? 6.406 -7.432 0.436 1.00 95.88 106 GLU A C 1
ATOM 867 O O . GLU A 1 106 ? 5.511 -7.892 1.143 1.00 95.88 106 GLU A O 1
ATOM 872 N N . ILE A 1 107 ? 7.665 -7.345 0.879 1.00 96.44 107 ILE A N 1
ATOM 873 C CA . ILE A 1 107 ? 8.088 -7.825 2.205 1.00 96.44 107 ILE A CA 1
ATOM 874 C C . ILE A 1 107 ? 7.356 -7.071 3.324 1.00 96.44 107 ILE A C 1
ATOM 876 O O . ILE A 1 107 ? 6.881 -7.681 4.288 1.00 96.44 107 ILE A O 1
ATOM 880 N N . GLN A 1 108 ? 7.256 -5.743 3.219 1.00 95.81 108 GLN A N 1
ATOM 881 C CA . GLN A 1 108 ? 6.598 -4.909 4.224 1.00 95.81 108 GLN A CA 1
ATOM 882 C C . GLN A 1 108 ? 5.103 -5.236 4.343 1.00 95.81 108 GLN A C 1
ATOM 884 O O . GLN A 1 108 ? 4.596 -5.343 5.468 1.00 95.81 108 GLN A O 1
ATOM 889 N N . VAL A 1 109 ? 4.424 -5.448 3.216 1.00 95.12 109 VAL A N 1
ATOM 890 C CA . VAL A 1 109 ? 3.007 -5.814 3.162 1.00 95.12 109 VAL A CA 1
ATOM 891 C C . VAL A 1 109 ? 2.795 -7.251 3.643 1.00 95.12 109 VAL A C 1
ATOM 893 O O . VAL A 1 109 ? 1.938 -7.473 4.499 1.00 95.12 109 VAL A O 1
ATOM 896 N N . CYS A 1 110 ? 3.614 -8.210 3.202 1.00 95.00 110 CYS A N 1
ATOM 897 C CA . CYS A 1 110 ? 3.571 -9.599 3.664 1.00 95.00 110 CYS A CA 1
ATOM 898 C C . CYS A 1 110 ? 3.738 -9.704 5.183 1.00 95.00 110 CYS A C 1
ATOM 900 O O . CYS A 1 110 ? 2.958 -10.388 5.849 1.00 95.00 110 CYS A O 1
ATOM 902 N N . ARG A 1 111 ? 4.698 -8.971 5.768 1.00 95.25 111 ARG A N 1
ATOM 903 C CA . ARG A 1 111 ? 4.863 -8.909 7.228 1.00 95.25 111 ARG A CA 1
ATOM 904 C C . ARG A 1 111 ? 3.591 -8.405 7.911 1.00 95.25 111 ARG A C 1
ATOM 906 O O . ARG A 1 111 ? 3.172 -8.968 8.920 1.00 95.25 111 ARG A O 1
ATOM 913 N N . ARG A 1 112 ? 2.960 -7.355 7.375 1.00 93.56 112 ARG A N 1
ATOM 914 C CA . ARG A 1 112 ? 1.715 -6.804 7.936 1.00 93.56 112 ARG A CA 1
ATOM 915 C C . ARG A 1 112 ? 0.533 -7.757 7.793 1.00 93.56 112 ARG A C 1
ATOM 917 O O . ARG A 1 112 ? -0.255 -7.858 8.733 1.00 93.56 112 ARG A O 1
ATOM 924 N N . ALA A 1 113 ? 0.435 -8.478 6.679 1.00 93.25 113 ALA A N 1
ATOM 925 C CA . ALA A 1 113 ? -0.549 -9.537 6.489 1.00 93.25 113 ALA A CA 1
ATOM 926 C C . ALA A 1 113 ? -0.356 -10.638 7.539 1.00 93.25 113 ALA A C 1
ATOM 928 O O . ALA A 1 113 ? -1.289 -10.957 8.273 1.00 93.25 113 ALA A O 1
ATOM 929 N N . PHE A 1 114 ? 0.873 -11.143 7.683 1.00 92.44 114 PHE A N 1
ATOM 930 C CA . PHE A 1 114 ? 1.224 -12.156 8.676 1.00 92.44 114 PHE A CA 1
ATOM 931 C C . PHE A 1 114 ? 0.877 -11.710 10.104 1.00 92.44 114 PHE A C 1
ATOM 933 O O . PHE A 1 114 ? 0.171 -12.417 10.822 1.00 92.44 114 PHE A O 1
ATOM 940 N N . GLU A 1 115 ? 1.292 -10.509 10.512 1.00 91.06 115 GLU A N 1
ATOM 941 C CA . GLU A 1 115 ? 0.936 -9.953 11.823 1.00 91.06 115 GLU A CA 1
ATOM 942 C C . GLU A 1 115 ? -0.579 -9.868 12.014 1.00 91.06 115 GLU A C 1
ATOM 944 O O . GLU A 1 115 ? -1.087 -10.200 13.084 1.00 91.06 115 GLU A O 1
ATOM 949 N N . SER A 1 116 ? -1.315 -9.475 10.974 1.00 89.12 116 SER A N 1
ATOM 950 C CA . SER A 1 116 ? -2.772 -9.392 11.029 1.00 89.12 116 SER A CA 1
ATOM 951 C C . SER A 1 116 ? -3.458 -10.747 11.180 1.00 89.12 116 SER A C 1
ATOM 953 O O . SER A 1 116 ? -4.522 -10.792 11.795 1.00 89.12 116 SER A O 1
ATOM 955 N N . PHE A 1 117 ? -2.898 -11.820 10.619 1.00 87.69 117 PHE A N 1
ATOM 956 C CA . PHE A 1 117 ? -3.459 -13.167 10.734 1.00 87.69 117 PHE A CA 1
ATOM 957 C C . PHE A 1 117 ? -3.100 -13.834 12.063 1.00 87.69 117 PHE A C 1
ATOM 959 O O . PHE A 1 117 ? -3.958 -14.457 12.687 1.00 87.69 117 PHE A O 1
ATOM 966 N N . TYR A 1 118 ? -1.846 -13.701 12.502 1.00 87.50 118 TYR A N 1
ATOM 967 C CA . TYR A 1 118 ? -1.300 -14.540 13.572 1.00 87.50 118 TYR A CA 1
ATOM 968 C C . TYR A 1 118 ? -1.026 -13.792 14.880 1.00 87.50 118 TYR A C 1
ATOM 970 O O . TYR A 1 118 ? -1.125 -14.382 15.955 1.00 87.50 118 TYR A O 1
ATOM 978 N N . VAL A 1 119 ? -0.701 -12.498 14.819 1.00 89.81 119 VAL A N 1
ATOM 979 C CA . VAL A 1 119 ? -0.266 -11.718 15.992 1.00 89.81 119 VAL A CA 1
ATOM 980 C C . VAL A 1 119 ? -1.405 -10.861 16.548 1.00 89.81 119 VAL A C 1
ATOM 982 O O . VAL A 1 119 ? -1.614 -10.795 17.762 1.00 89.81 119 VAL A O 1
ATOM 985 N N . PHE A 1 120 ? -2.184 -10.210 15.684 1.00 84.12 120 PHE A N 1
ATOM 986 C CA . PHE A 1 120 ? -3.245 -9.299 16.101 1.00 84.12 120 PHE A CA 1
ATOM 987 C C . PHE A 1 120 ? -4.519 -10.044 16.502 1.00 84.12 120 PHE A C 1
ATOM 989 O O . PHE A 1 120 ? -5.413 -10.309 15.702 1.00 84.12 120 PHE A O 1
ATOM 996 N N . LYS A 1 121 ? -4.645 -10.309 17.805 1.00 81.12 121 LYS A N 1
ATOM 997 C CA . LYS A 1 121 ? -5.894 -10.791 18.404 1.00 81.12 121 LYS A CA 1
ATOM 998 C C . LYS A 1 121 ? -6.864 -9.630 18.618 1.00 81.12 121 LYS A C 1
ATOM 1000 O O . LYS A 1 121 ? -6.806 -8.920 19.622 1.00 81.12 121 LYS A O 1
ATOM 1005 N N . TYR A 1 122 ? -7.762 -9.424 17.659 1.00 79.62 122 TYR A N 1
ATOM 1006 C CA . TYR A 1 122 ? -8.831 -8.435 17.786 1.00 79.62 122 TYR A CA 1
ATOM 1007 C C . TYR A 1 122 ? -9.926 -8.931 18.740 1.00 79.62 122 TYR A C 1
ATOM 1009 O O . TYR A 1 122 ? -10.410 -10.053 18.610 1.00 79.62 122 TYR A O 1
ATOM 1017 N N . SER A 1 123 ? -10.350 -8.076 19.676 1.00 77.06 123 SER A N 1
ATOM 1018 C CA . SER A 1 123 ? -11.524 -8.359 20.511 1.00 77.06 123 SER A CA 1
ATOM 1019 C C . SER A 1 123 ? -12.788 -8.459 19.636 1.00 77.06 123 SER A C 1
ATOM 1021 O O . SER A 1 123 ? -12.938 -7.645 18.720 1.00 77.06 123 SER A O 1
ATOM 1023 N N . PRO A 1 124 ? -13.727 -9.385 19.912 1.00 73.56 124 PRO A N 1
ATOM 1024 C CA . PRO A 1 124 ? -14.983 -9.514 19.161 1.00 73.56 124 PRO A CA 1
ATOM 1025 C C . PRO A 1 124 ? -15.831 -8.233 19.139 1.00 73.56 124 PRO A C 1
ATOM 1027 O O . PRO A 1 124 ? -16.589 -7.999 18.197 1.00 73.56 124 PRO A O 1
ATOM 1030 N N . SER A 1 125 ? -15.675 -7.381 20.154 1.00 74.06 125 SER A N 1
ATOM 1031 C CA . SER A 1 125 ? -16.380 -6.101 20.279 1.00 74.06 125 SER A CA 1
ATOM 1032 C C . SER A 1 125 ? -15.704 -4.959 19.517 1.00 74.06 125 SER A C 1
ATOM 1034 O O . SER A 1 125 ? -16.252 -3.861 19.445 1.00 74.06 125 SER A O 1
ATOM 1036 N N . ALA A 1 126 ? -14.516 -5.185 18.952 1.00 78.31 126 ALA A N 1
ATOM 1037 C CA . ALA A 1 126 ? -13.778 -4.164 18.231 1.00 78.31 126 ALA A CA 1
ATOM 1038 C C . ALA A 1 126 ? -14.413 -3.907 16.855 1.00 78.31 126 ALA A C 1
ATOM 1040 O O . ALA A 1 126 ? -14.577 -4.811 16.029 1.00 78.31 126 ALA A O 1
ATOM 1041 N N . ARG A 1 127 ? -14.771 -2.648 16.607 1.00 81.44 127 ARG A N 1
ATOM 1042 C CA . ARG A 1 127 ? -15.476 -2.202 15.402 1.00 81.44 127 ARG A CA 1
ATOM 1043 C C . ARG A 1 127 ? -14.635 -1.187 14.622 1.00 81.44 127 ARG A C 1
ATOM 1045 O O . ARG A 1 127 ? -13.807 -0.472 15.191 1.00 81.44 127 ARG A O 1
ATOM 1052 N N . LEU A 1 128 ? -14.876 -1.136 13.318 1.00 81.94 128 LEU A N 1
ATOM 1053 C CA . LEU A 1 128 ? -14.324 -0.187 12.353 1.00 81.94 128 LEU A CA 1
ATOM 1054 C C . LEU A 1 128 ? -15.485 0.480 11.604 1.00 81.94 128 LEU A C 1
ATOM 1056 O O . LEU A 1 128 ? -16.488 -0.173 11.324 1.00 81.94 128 LEU A O 1
ATOM 1060 N N . HIS A 1 129 ? -15.368 1.763 11.271 1.00 82.19 129 HIS A N 1
ATOM 1061 C CA . HIS A 1 129 ? -16.393 2.453 10.489 1.00 82.19 129 HIS A CA 1
ATOM 1062 C C . HIS A 1 129 ? -16.411 1.955 9.036 1.00 82.19 129 HIS A C 1
ATOM 1064 O O . HIS A 1 129 ? -15.350 1.788 8.434 1.00 82.19 129 HIS A O 1
ATOM 1070 N N . ILE A 1 130 ? -17.593 1.749 8.444 1.00 82.62 130 ILE A N 1
ATOM 1071 C CA . ILE A 1 130 ? -17.684 1.183 7.087 1.00 82.62 130 ILE A CA 1
ATOM 1072 C C . ILE A 1 130 ? -17.093 2.101 6.010 1.00 82.62 130 ILE A C 1
ATOM 1074 O O . ILE A 1 130 ? -16.489 1.616 5.064 1.00 82.62 130 ILE A O 1
ATOM 1078 N N . LEU A 1 131 ? -17.184 3.424 6.184 1.00 79.38 131 LEU A N 1
ATOM 1079 C CA . LEU A 1 131 ? -16.547 4.381 5.270 1.00 79.38 131 LEU A CA 1
ATOM 1080 C C . LEU A 1 131 ? -15.024 4.235 5.286 1.00 79.38 131 LEU A C 1
ATOM 1082 O O . LEU A 1 131 ? -14.407 4.176 4.232 1.00 79.38 131 LEU A O 1
ATOM 1086 N N . GLY A 1 132 ? -14.430 4.094 6.475 1.00 76.62 132 GLY A N 1
ATOM 1087 C CA . GLY A 1 132 ? -13.004 3.796 6.601 1.00 76.62 132 GLY A CA 1
ATOM 1088 C C . GLY A 1 132 ? -12.651 2.425 6.024 1.00 76.62 132 GLY A C 1
ATOM 1089 O O . GLY A 1 132 ? -11.539 2.237 5.543 1.00 76.62 132 GLY A O 1
ATOM 1090 N N . TYR A 1 133 ? -13.601 1.481 6.029 1.00 83.12 133 TYR A N 1
ATOM 1091 C CA . TYR A 1 133 ? -13.406 0.197 5.375 1.00 83.12 133 TYR A CA 1
ATOM 1092 C C . TYR A 1 133 ? -13.354 0.327 3.841 1.00 83.12 133 TYR A C 1
ATOM 1094 O O . TYR A 1 133 ? -12.422 -0.151 3.209 1.00 83.12 133 TYR A O 1
ATOM 1102 N N . LEU A 1 134 ? -14.329 1.017 3.248 1.00 83.38 134 LEU A N 1
ATOM 1103 C CA . LEU A 1 134 ? -14.411 1.213 1.798 1.00 83.38 134 LEU A CA 1
ATOM 1104 C C . LEU A 1 134 ? -13.241 2.043 1.262 1.00 83.38 134 LEU A C 1
ATOM 1106 O O . LEU A 1 134 ? -12.633 1.652 0.273 1.00 83.38 134 LEU A O 1
ATOM 1110 N N . ILE A 1 135 ? -12.883 3.132 1.951 1.00 81.44 135 ILE A N 1
ATOM 1111 C CA . ILE A 1 135 ? -11.739 3.984 1.587 1.00 81.44 135 ILE A CA 1
ATOM 1112 C C . ILE A 1 135 ? -10.417 3.208 1.634 1.00 81.44 135 ILE A C 1
ATOM 1114 O O . ILE A 1 135 ? -9.504 3.538 0.900 1.00 81.44 135 ILE A O 1
ATOM 1118 N N . GLY A 1 136 ? -10.285 2.196 2.496 1.00 77.12 136 GLY A N 1
ATOM 1119 C CA . GLY A 1 136 ? -9.059 1.397 2.551 1.00 77.12 136 GLY A CA 1
ATOM 1120 C C . GLY A 1 136 ? -8.924 0.357 1.432 1.00 77.12 136 GLY A C 1
ATOM 1121 O O . GLY A 1 136 ? -7.834 -0.179 1.256 1.00 77.12 136 GLY A O 1
ATOM 1122 N N . ILE A 1 137 ? -10.021 0.011 0.744 1.00 78.56 137 ILE A N 1
ATOM 1123 C CA . ILE A 1 137 ? -10.046 -0.962 -0.366 1.00 78.56 137 ILE A CA 1
ATOM 1124 C C . ILE A 1 137 ? -9.939 -0.253 -1.720 1.00 78.56 137 ILE A C 1
ATOM 1126 O O . ILE A 1 137 ? -9.358 -0.824 -2.640 1.00 78.56 137 ILE A O 1
ATOM 1130 N N . LEU A 1 138 ? -10.544 0.934 -1.837 1.00 70.56 138 LEU A N 1
ATOM 1131 C CA . LEU A 1 138 ? -10.476 1.815 -3.009 1.00 70.56 138 LEU A CA 1
ATOM 1132 C C . LEU A 1 138 ? -9.088 2.444 -3.159 1.00 70.56 138 LEU A C 1
ATOM 1134 O O . LEU A 1 138 ? -8.633 2.525 -4.320 1.00 70.56 138 LEU A O 1
#

pLDDT: mean 84.41, std 10.37, range [53.31, 96.75]

Radius of gyration: 19.57 Å; chains: 1; bounding box: 48×41×46 Å

Secondary structure (DSSP, 8-state):
-HHHHHHHHHHHHHHHHHHHHHHHS--GGGHHHHHHHHHHH-BGGG--S---S-EEEGGGGHHHHHHHHHHHHHHHHHHHHHHHHT--GGGHHHHHHHHHHHHHHHHHHHHHHHIIIII----TT-EEEHHHHHHHH-

Sequence (138 aa):
MELSFVGLLRAFWVATILPILIASMPSSRLSSFHGAVMGFAKRGKIMQSPSSKFTVPQKFFCHFYVFAVVWTTILLLPTWIYAYRMVPVEQEYRVWSYVFLLLLMEIQVCRRAFESFYVFKYSPSARLHILGYLIGIL

Organism: NCBI:txid152421

Foldseek 3Di:
DVVVVVVVVVVVVCVVVVLVVLLPDPDPVCVVVVVVVCVQVDWFPSDDDPPDPAKDFPLCVLVLLVLQLVVLCVVLPVLVVCLVPPDDPVCNVVSVVVSVVSVVSNVVSVVVSCCSVPVDDGDRPIIHGVVSVVVSND